Protein AF-A0A9D7XPM3-F1 (afdb_monomer)

Sequence (88 aa):
MNRRLARLKGFDYLRIIPISKAANTNSGTITEKYGFDYHHSQSSQNNINPNGPFIQYADIADITKMLNLKTGGDFQDGVNEALKYLLE

Structure (mmCIF, N/CA/C/O backbone):
data_AF-A0A9D7XPM3-F1
#
_entry.id   AF-A0A9D7XPM3-F1
#
loop_
_atom_site.group_PDB
_atom_site.id
_atom_site.type_symbol
_atom_site.label_atom_id
_atom_site.label_alt_id
_atom_site.label_comp_id
_atom_site.label_asym_id
_atom_site.label_entity_id
_atom_site.label_seq_id
_atom_site.pdbx_PDB_ins_code
_atom_site.Cartn_x
_atom_site.Cartn_y
_atom_site.Cartn_z
_atom_site.occupancy
_atom_site.B_iso_or_equiv
_atom_site.auth_seq_id
_atom_site.auth_comp_id
_atom_site.auth_asym_id
_atom_site.auth_atom_id
_atom_site.pdbx_PDB_model_num
ATOM 1 N N . MET A 1 1 ? -1.840 -3.662 0.741 1.00 76.00 1 MET A N 1
ATOM 2 C CA . MET A 1 1 ? -1.631 -3.242 2.142 1.00 76.00 1 MET A CA 1
ATOM 3 C C . MET A 1 1 ? -0.581 -4.122 2.832 1.00 76.00 1 MET A C 1
ATOM 5 O O . MET A 1 1 ? -0.506 -5.316 2.530 1.00 76.00 1 MET A O 1
ATOM 9 N N . ASN A 1 2 ? 0.232 -3.561 3.739 1.00 78.88 2 ASN A N 1
ATOM 10 C CA . ASN A 1 2 ? 1.141 -4.315 4.617 1.00 78.88 2 ASN A CA 1
ATOM 11 C C . ASN A 1 2 ? 0.572 -4.456 6.033 1.00 78.88 2 ASN A C 1
ATOM 13 O O . ASN A 1 2 ? -0.378 -3.777 6.419 1.00 78.88 2 ASN A O 1
ATOM 17 N N . ARG A 1 3 ? 1.225 -5.302 6.836 1.00 80.31 3 ARG A N 1
ATOM 18 C CA . ARG A 1 3 ? 0.853 -5.555 8.233 1.00 80.31 3 ARG A CA 1
ATOM 19 C C . ARG A 1 3 ? 0.811 -4.288 9.092 1.00 80.31 3 ARG A C 1
ATOM 21 O O . ARG A 1 3 ? -0.018 -4.198 9.987 1.00 80.31 3 ARG A O 1
ATOM 28 N N . ARG A 1 4 ? 1.721 -3.334 8.864 1.00 80.31 4 ARG A N 1
ATOM 29 C CA . ARG A 1 4 ? 1.834 -2.114 9.681 1.00 80.31 4 ARG A CA 1
ATOM 30 C C . ARG A 1 4 ? 0.635 -1.190 9.464 1.00 80.31 4 ARG A C 1
ATOM 32 O O . ARG A 1 4 ? 0.026 -0.762 10.435 1.00 80.31 4 ARG A O 1
ATOM 39 N N . LEU A 1 5 ? 0.288 -0.932 8.207 1.00 79.62 5 LEU A N 1
ATOM 40 C CA . LEU A 1 5 ? -0.854 -0.110 7.823 1.00 79.62 5 LEU A CA 1
ATOM 41 C C . LEU A 1 5 ? -2.181 -0.781 8.194 1.00 79.62 5 LEU A C 1
ATOM 43 O O . LEU A 1 5 ? -3.068 -0.114 8.706 1.00 79.62 5 LEU A O 1
ATOM 47 N N . ALA A 1 6 ? -2.292 -2.100 8.011 1.00 81.31 6 ALA A N 1
ATOM 48 C CA . ALA A 1 6 ? -3.479 -2.858 8.407 1.00 81.31 6 ALA A CA 1
ATOM 49 C C . ALA A 1 6 ? -3.780 -2.731 9.906 1.00 81.31 6 ALA A C 1
ATOM 51 O O . ALA A 1 6 ? -4.908 -2.429 10.276 1.00 81.31 6 ALA A O 1
ATOM 52 N N . ARG A 1 7 ? -2.753 -2.863 10.759 1.00 81.06 7 ARG A N 1
ATOM 53 C CA . ARG A 1 7 ? -2.890 -2.652 12.208 1.00 81.06 7 ARG A CA 1
ATOM 54 C C . ARG A 1 7 ? -3.328 -1.235 12.552 1.00 81.06 7 ARG A C 1
ATOM 56 O O . ARG A 1 7 ? -4.176 -1.067 13.415 1.00 81.06 7 ARG A O 1
ATOM 63 N N . LEU A 1 8 ? -2.762 -0.229 11.882 1.00 79.25 8 LEU A N 1
ATOM 64 C CA . LEU A 1 8 ? -3.140 1.170 12.101 1.00 79.25 8 LEU A CA 1
ATOM 65 C C . LEU A 1 8 ? -4.607 1.431 11.736 1.00 79.25 8 LEU A C 1
ATOM 67 O O . LEU A 1 8 ? -5.270 2.230 12.382 1.00 79.25 8 LEU A O 1
ATOM 71 N N . LYS A 1 9 ? -5.113 0.716 10.732 1.00 78.19 9 LYS A N 1
ATOM 72 C CA . LYS A 1 9 ? -6.517 0.734 10.325 1.00 78.19 9 LYS A CA 1
ATOM 73 C C . LYS A 1 9 ? -7.421 -0.163 11.188 1.00 78.19 9 LYS A C 1
ATOM 75 O O . LYS A 1 9 ? -8.616 -0.193 10.952 1.00 78.19 9 LYS A O 1
ATOM 80 N N . GLY A 1 10 ? -6.889 -0.898 12.165 1.00 78.50 10 GLY A N 1
ATOM 81 C CA . GLY A 1 10 ? -7.681 -1.800 13.011 1.00 78.50 10 GLY A CA 1
ATOM 82 C C . GLY A 1 10 ? -8.070 -3.131 12.355 1.00 78.50 10 GLY A C 1
ATOM 83 O O . GLY A 1 10 ? -8.946 -3.820 12.863 1.00 78.50 10 GLY A O 1
ATOM 84 N N . PHE A 1 11 ? -7.427 -3.516 11.247 1.00 78.06 11 PHE A N 1
ATOM 85 C CA . PHE A 1 11 ? -7.649 -4.816 10.612 1.00 78.06 11 PHE A CA 1
ATOM 86 C C . PHE A 1 11 ? -6.724 -5.898 11.167 1.00 78.06 11 PHE A C 1
ATOM 88 O O . PHE A 1 11 ? -5.500 -5.716 11.243 1.00 78.06 11 PHE A O 1
ATOM 95 N N . ASP A 1 12 ? -7.291 -7.082 11.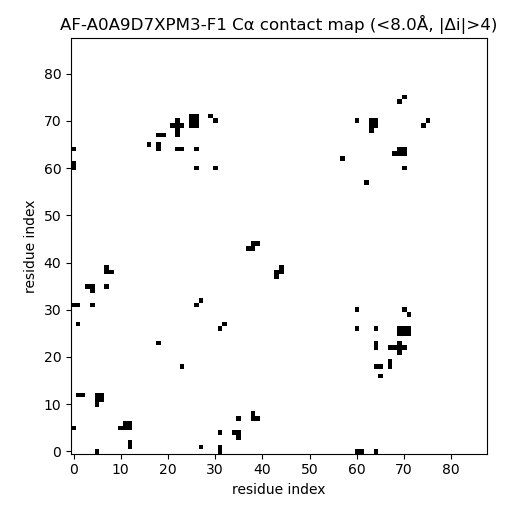399 1.00 79.88 12 ASP A N 1
ATOM 96 C CA . ASP A 1 12 ? -6.515 -8.312 11.489 1.00 79.88 12 ASP A CA 1
ATOM 97 C C . ASP A 1 12 ? -5.902 -8.620 10.121 1.00 79.88 12 ASP A C 1
ATOM 99 O O . ASP A 1 12 ? -6.579 -8.814 9.110 1.00 79.88 12 ASP A O 1
ATOM 103 N N . TYR A 1 13 ? -4.574 -8.595 10.064 1.00 78.69 13 TYR A N 1
ATOM 104 C CA . TYR A 1 13 ? -3.864 -8.691 8.799 1.00 78.69 13 TYR A CA 1
ATOM 105 C C . TYR A 1 13 ? -3.669 -10.146 8.370 1.00 78.69 13 TYR A C 1
ATOM 107 O O . TYR A 1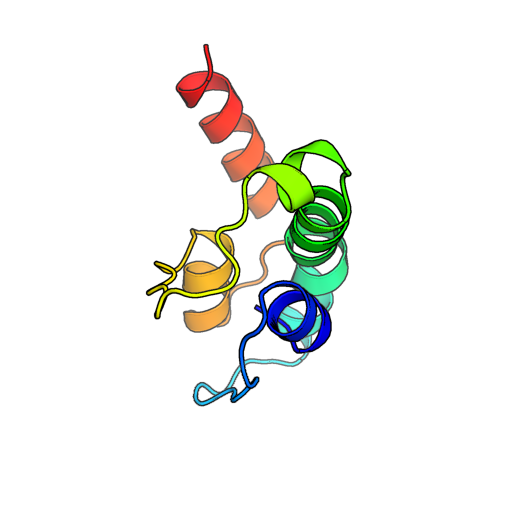 13 ? -2.828 -10.855 8.927 1.00 78.69 13 TYR A O 1
ATOM 115 N N . LEU A 1 14 ? -4.357 -10.537 7.298 1.00 77.25 14 LEU A N 1
ATOM 116 C CA . LEU A 1 14 ? -4.125 -11.779 6.566 1.00 77.25 14 LEU A CA 1
ATOM 117 C C . LEU A 1 14 ? -3.835 -11.467 5.092 1.00 77.25 14 LEU A C 1
ATOM 119 O O . LEU A 1 14 ? -4.590 -10.753 4.436 1.00 77.25 14 LEU A O 1
ATOM 123 N N . ARG A 1 15 ? -2.742 -12.015 4.547 1.00 76.75 15 ARG A N 1
ATOM 124 C CA . ARG A 1 15 ? -2.429 -11.912 3.114 1.00 76.75 15 ARG A CA 1
ATOM 125 C C . ARG A 1 15 ? -2.725 -13.243 2.433 1.00 76.75 15 ARG A C 1
ATOM 127 O O . ARG A 1 15 ? -2.025 -14.216 2.677 1.00 76.75 15 ARG A O 1
ATOM 134 N N . ILE A 1 16 ? -3.736 -13.245 1.568 1.00 78.12 16 ILE A N 1
ATOM 135 C CA . ILE A 1 16 ? -4.208 -14.444 0.855 1.00 78.12 16 ILE A CA 1
ATOM 136 C C . ILE A 1 16 ? -3.491 -14.615 -0.497 1.00 78.12 16 ILE A C 1
ATOM 138 O O . ILE A 1 16 ? -3.310 -15.731 -0.970 1.00 78.12 16 ILE A O 1
ATOM 142 N N . ILE A 1 17 ? -3.041 -13.516 -1.111 1.00 76.62 17 ILE A N 1
ATOM 143 C CA . ILE A 1 17 ? -2.503 -13.525 -2.478 1.00 76.62 17 ILE A CA 1
ATOM 144 C C . ILE A 1 17 ? -0.967 -13.630 -2.455 1.00 76.62 17 ILE A C 1
ATOM 146 O O . ILE A 1 17 ? -0.318 -12.830 -1.763 1.00 76.62 17 ILE A O 1
ATOM 150 N N . PRO A 1 18 ? -0.363 -14.568 -3.213 1.00 80.06 18 PRO A N 1
ATOM 151 C CA . PRO A 1 18 ? 1.082 -14.631 -3.373 1.00 80.06 18 PRO A CA 1
ATOM 152 C C . PRO A 1 18 ? 1.568 -13.437 -4.201 1.00 80.06 18 PRO A C 1
ATOM 154 O O . PRO A 1 18 ? 1.139 -13.230 -5.332 1.00 80.06 18 PRO A O 1
ATOM 157 N N . ILE A 1 19 ? 2.492 -12.656 -3.641 1.00 84.00 19 ILE A N 1
ATOM 158 C CA . ILE A 1 19 ? 3.145 -11.546 -4.341 1.00 84.00 19 ILE A CA 1
ATOM 159 C C . ILE A 1 19 ? 4.659 -11.703 -4.264 1.00 84.00 19 ILE A C 1
ATOM 161 O O . ILE A 1 19 ? 5.201 -12.204 -3.275 1.00 84.00 19 ILE A O 1
ATOM 165 N N . SER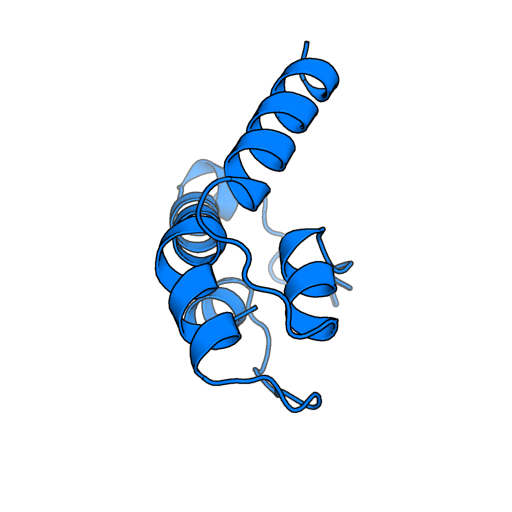 A 1 20 ? 5.356 -11.254 -5.302 1.00 85.25 20 SER A N 1
ATOM 166 C CA . SER A 1 20 ? 6.813 -11.265 -5.341 1.00 85.25 20 SER A CA 1
ATOM 167 C C . SER A 1 20 ? 7.398 -10.361 -4.255 1.00 85.25 20 SER A C 1
ATOM 169 O O . SER A 1 20 ? 6.833 -9.325 -3.888 1.00 85.25 20 SER A O 1
ATOM 171 N N . LYS A 1 21 ? 8.594 -10.720 -3.770 1.00 82.19 21 LYS A N 1
ATOM 172 C CA . LYS A 1 21 ? 9.350 -9.883 -2.827 1.00 82.19 21 LYS A CA 1
ATOM 173 C C . LYS A 1 21 ? 9.555 -8.474 -3.386 1.00 82.19 21 LYS A C 1
ATOM 175 O O . LYS A 1 21 ? 9.372 -7.515 -2.649 1.00 82.19 21 LYS A O 1
ATOM 180 N N . ALA A 1 22 ? 9.874 -8.368 -4.678 1.00 80.56 22 ALA A N 1
ATOM 181 C CA . ALA A 1 22 ? 10.139 -7.101 -5.351 1.00 80.56 22 ALA A CA 1
ATOM 182 C C . ALA A 1 22 ? 8.923 -6.162 -5.347 1.00 80.56 22 ALA A C 1
ATOM 184 O O . ALA A 1 22 ? 9.074 -4.991 -5.000 1.00 80.56 22 ALA A O 1
ATOM 185 N N . ALA A 1 23 ? 7.731 -6.673 -5.678 1.00 78.69 23 ALA A N 1
ATOM 186 C CA . ALA A 1 23 ? 6.493 -5.903 -5.579 1.00 78.69 23 ALA A CA 1
ATOM 187 C C . ALA A 1 23 ? 6.222 -5.488 -4.123 1.00 78.69 23 ALA A C 1
ATOM 189 O O . ALA A 1 23 ? 5.973 -4.320 -3.848 1.00 78.69 23 ALA A O 1
ATOM 190 N N . ASN A 1 24 ? 6.380 -6.408 -3.164 1.00 77.56 24 ASN A N 1
ATOM 191 C CA . ASN A 1 24 ? 6.125 -6.128 -1.751 1.00 77.56 24 ASN A CA 1
ATOM 192 C C . ASN A 1 24 ? 7.029 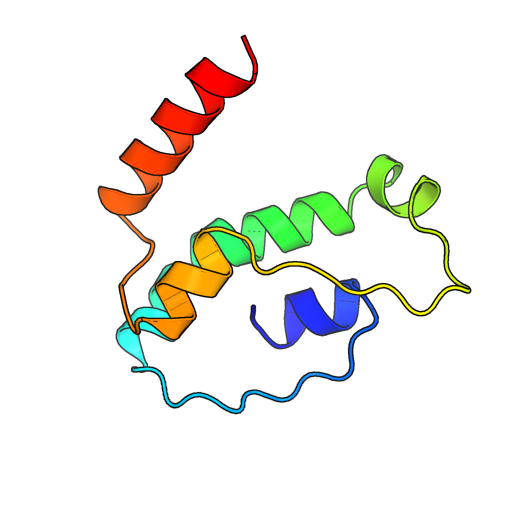-5.032 -1.157 1.00 77.56 24 ASN A C 1
ATOM 194 O O . ASN A 1 24 ? 6.542 -4.167 -0.436 1.00 77.56 24 ASN A O 1
ATOM 198 N N . THR A 1 25 ? 8.338 -5.069 -1.418 1.00 73.31 25 THR A N 1
ATOM 199 C CA . THR A 1 25 ? 9.271 -4.080 -0.854 1.00 73.31 25 THR A CA 1
ATOM 200 C C . THR A 1 25 ? 9.166 -2.722 -1.526 1.00 73.31 25 THR A C 1
ATOM 202 O O . THR A 1 25 ? 9.244 -1.713 -0.835 1.00 73.31 25 THR A O 1
ATOM 205 N N . ASN A 1 26 ? 8.973 -2.676 -2.848 1.00 69.81 26 ASN A N 1
ATOM 206 C CA . ASN A 1 26 ? 8.961 -1.407 -3.579 1.00 69.81 26 ASN A CA 1
ATOM 207 C C . ASN A 1 26 ? 7.757 -0.543 -3.174 1.00 69.81 26 ASN A C 1
ATOM 209 O O . ASN A 1 26 ? 7.867 0.651 -2.912 1.00 69.81 26 ASN A O 1
ATOM 213 N N . SER A 1 27 ? 6.605 -1.180 -2.995 1.00 64.50 27 SER A N 1
ATOM 214 C CA . SER A 1 27 ? 5.414 -0.484 -2.541 1.00 64.50 27 SER A CA 1
ATOM 215 C C . SER A 1 27 ? 5.438 -0.041 -1.081 1.00 64.50 27 SER A C 1
ATOM 217 O O . SER A 1 27 ? 4.648 0.817 -0.691 1.00 64.50 27 SER A O 1
ATOM 219 N N . GLY A 1 28 ? 6.288 -0.644 -0.249 1.00 62.16 28 GLY A N 1
ATOM 220 C CA . GLY A 1 28 ? 6.311 -0.344 1.180 1.00 62.16 28 GLY A CA 1
ATOM 221 C C . GLY A 1 28 ? 6.892 1.019 1.520 1.00 62.16 28 GLY A C 1
ATOM 222 O O . GLY A 1 28 ? 6.501 1.626 2.515 1.00 62.16 28 GLY A O 1
ATOM 223 N N . THR A 1 29 ? 7.780 1.529 0.673 1.00 64.81 29 THR A N 1
ATOM 224 C CA . THR A 1 29 ? 8.510 2.771 0.938 1.00 64.81 29 THR A CA 1
ATOM 225 C C . THR A 1 29 ? 7.674 4.019 0.657 1.00 64.81 29 THR A C 1
ATOM 227 O O . THR A 1 29 ? 7.893 5.045 1.297 1.00 64.81 29 THR A O 1
ATOM 230 N N . ILE A 1 30 ? 6.716 3.940 -0.275 1.00 69.12 30 ILE A N 1
ATOM 231 C CA . ILE A 1 30 ? 5.981 5.111 -0.775 1.00 69.12 30 ILE A CA 1
ATOM 23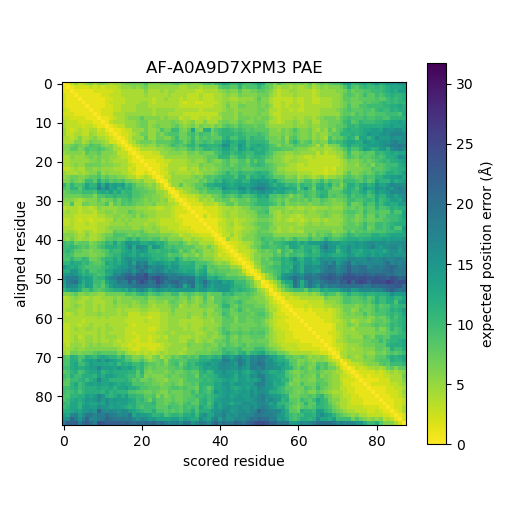2 C C . ILE A 1 30 ? 4.502 5.038 -0.391 1.00 69.12 30 ILE A C 1
ATOM 234 O O . ILE A 1 30 ? 4.056 5.803 0.460 1.00 69.12 30 ILE A O 1
ATOM 238 N N . THR A 1 31 ? 3.742 4.088 -0.945 1.00 70.00 31 THR A N 1
ATOM 239 C CA . THR A 1 31 ? 2.281 4.038 -0.743 1.00 70.00 31 THR A CA 1
ATOM 240 C C . THR A 1 31 ? 1.906 3.656 0.684 1.00 70.00 31 THR A C 1
ATOM 242 O O . THR A 1 31 ? 1.017 4.250 1.287 1.00 70.00 31 THR A O 1
ATOM 245 N N . GLU A 1 32 ? 2.625 2.703 1.275 1.00 75.12 32 GLU A N 1
ATOM 246 C CA . GLU A 1 32 ? 2.354 2.278 2.653 1.00 75.12 32 GLU A CA 1
ATOM 247 C C . GLU A 1 3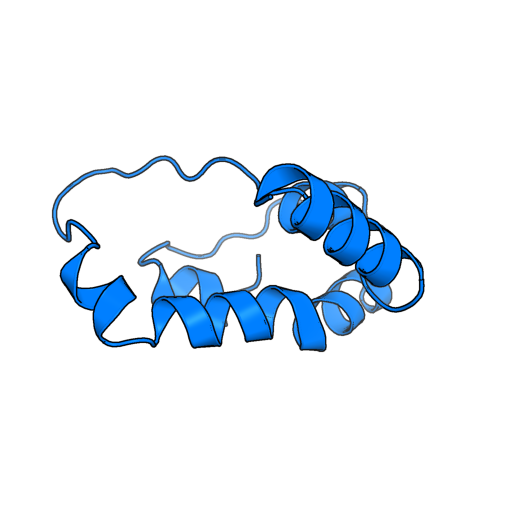2 ? 2.868 3.281 3.685 1.00 75.12 32 GLU A C 1
ATOM 249 O O . GLU A 1 32 ? 2.285 3.375 4.763 1.00 75.12 32 GLU A O 1
ATOM 254 N N . LYS A 1 33 ? 3.919 4.043 3.352 1.00 79.25 33 LYS A N 1
ATOM 255 C CA . LYS A 1 33 ? 4.404 5.155 4.175 1.00 79.25 33 LYS A CA 1
ATOM 256 C C . LYS A 1 33 ? 3.403 6.305 4.168 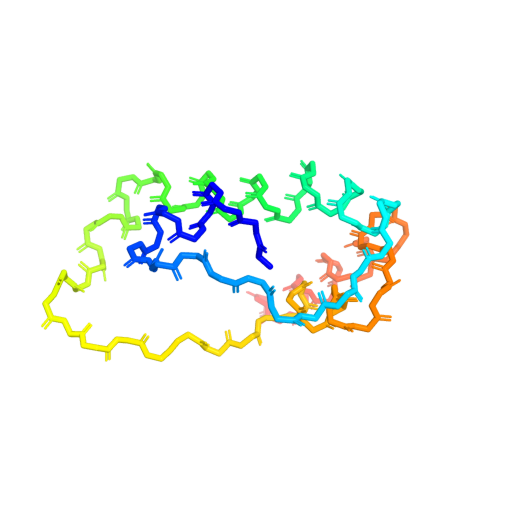1.00 79.25 33 LYS A C 1
ATOM 258 O O . LYS A 1 33 ? 2.991 6.729 5.236 1.00 79.25 33 LYS A O 1
ATOM 263 N N . TYR A 1 34 ? 2.948 6.726 2.989 1.00 77.50 34 TYR A N 1
ATOM 264 C CA . TYR A 1 34 ? 1.919 7.757 2.859 1.00 77.50 34 TYR A CA 1
ATOM 265 C C . TYR A 1 34 ? 0.644 7.381 3.622 1.00 77.50 34 TYR A C 1
ATOM 267 O O . TYR A 1 34 ? 0.158 8.158 4.437 1.00 77.50 34 TYR A O 1
ATOM 275 N N . GLY A 1 35 ? 0.145 6.153 3.432 1.00 77.19 35 GLY A N 1
ATOM 276 C CA . GLY A 1 35 ? -1.017 5.666 4.175 1.00 77.19 35 GLY A CA 1
ATOM 277 C C . GLY A 1 35 ? -0.775 5.620 5.686 1.00 77.19 35 GLY A C 1
ATOM 278 O O . GLY A 1 35 ? -1.668 5.951 6.461 1.00 77.19 35 GLY A O 1
ATOM 279 N N . PHE A 1 36 ? 0.429 5.237 6.123 1.00 81.12 36 PHE A N 1
ATOM 280 C CA . PHE A 1 36 ? 0.781 5.247 7.541 1.00 81.12 36 PHE A CA 1
ATOM 281 C C . PHE A 1 36 ? 0.769 6.670 8.106 1.00 81.12 36 PHE A C 1
ATOM 283 O O . PHE A 1 36 ? 0.105 6.898 9.111 1.00 81.12 36 PHE A O 1
ATOM 290 N N . ASP A 1 37 ? 1.453 7.607 7.450 1.00 83.00 37 ASP A N 1
ATOM 291 C CA . ASP A 1 37 ? 1.575 9.002 7.880 1.00 83.00 37 ASP A CA 1
ATOM 292 C C . ASP A 1 37 ? 0.199 9.690 7.909 1.00 83.00 37 ASP A C 1
ATOM 294 O O . ASP A 1 37 ? -0.134 10.375 8.877 1.00 83.00 37 ASP A O 1
ATOM 298 N N . TYR A 1 38 ? -0.647 9.431 6.905 1.00 80.06 38 TYR A N 1
ATOM 299 C CA . TYR A 1 38 ? -2.017 9.939 6.846 1.00 80.06 38 TYR A CA 1
ATOM 300 C C . TYR A 1 38 ? -2.855 9.461 8.036 1.00 80.06 38 TYR A C 1
ATOM 302 O O . TYR A 1 38 ? -3.425 10.278 8.756 1.00 80.06 38 TYR A O 1
ATOM 310 N N . HIS A 1 39 ? -2.886 8.154 8.306 1.00 75.31 39 HIS A N 1
ATOM 311 C CA . HIS A 1 39 ? -3.665 7.602 9.420 1.00 75.31 39 HIS A CA 1
ATOM 312 C C . HIS A 1 39 ? -3.039 7.862 10.801 1.00 75.31 39 HIS A C 1
ATOM 314 O O . HIS A 1 39 ? -3.714 7.722 11.820 1.00 75.31 39 HIS A O 1
ATOM 320 N N . HIS A 1 40 ? -1.762 8.250 10.860 1.00 78.31 40 HIS A N 1
ATOM 321 C CA . HIS A 1 40 ? -1.124 8.753 12.079 1.00 78.31 40 HIS A CA 1
ATOM 322 C C . HIS A 1 40 ? -1.431 10.227 12.365 1.00 78.31 40 HIS A C 1
ATOM 324 O O . HIS A 1 40 ? -1.139 10.694 13.463 1.00 78.31 40 HIS A O 1
ATOM 330 N N . SER A 1 41 ? -2.000 10.970 11.414 1.00 81.00 41 SER A N 1
ATOM 331 C CA . SER A 1 41 ? -2.342 12.375 11.631 1.00 81.00 41 SER A CA 1
ATOM 332 C C . SER A 1 41 ? -3.508 12.534 12.616 1.00 81.00 41 SER A C 1
ATOM 334 O O . SER A 1 41 ? -4.482 11.777 12.589 1.00 81.00 41 SER A O 1
ATOM 336 N N . GLN A 1 42 ? -3.433 13.568 13.464 1.00 67.12 42 GLN A N 1
ATOM 337 C CA . GLN A 1 42 ? -4.468 13.894 14.456 1.00 67.12 42 GLN A CA 1
ATOM 338 C C . GLN A 1 42 ? -5.844 14.107 13.796 1.00 67.12 42 GLN A C 1
ATOM 340 O O . GLN A 1 42 ? -6.876 13.707 14.328 1.00 67.12 42 GLN A O 1
ATOM 345 N N . SER A 1 43 ? -5.856 14.710 12.603 1.00 71.38 43 SER A N 1
ATOM 346 C CA . SER A 1 43 ? -7.062 14.949 11.809 1.00 71.38 43 SER A CA 1
ATOM 347 C C . SER A 1 43 ? -7.685 13.655 11.289 1.00 71.38 43 SER A C 1
ATOM 349 O O . SER A 1 43 ? -8.908 13.534 11.297 1.00 71.38 43 SER A O 1
ATOM 351 N N . SER A 1 44 ? -6.886 12.668 10.872 1.00 68.31 44 SER A N 1
ATOM 352 C CA . SER A 1 44 ? -7.424 11.365 10.475 1.00 68.31 44 SER A CA 1
ATOM 353 C C . SER A 1 44 ? -7.977 10.602 11.674 1.00 68.31 44 SER A C 1
ATOM 355 O O . SER A 1 44 ? -9.029 9.988 11.541 1.00 68.31 44 SER A O 1
ATOM 357 N N . GLN A 1 45 ? -7.313 10.642 12.831 1.00 69.31 45 GLN A N 1
ATOM 358 C CA . GLN A 1 45 ? -7.757 9.912 14.024 1.00 69.31 45 GLN A CA 1
ATOM 359 C C . GLN A 1 45 ? -9.111 10.404 14.546 1.00 69.31 45 GLN A C 1
ATOM 361 O O . GLN A 1 45 ? -9.950 9.592 14.921 1.00 69.31 45 GLN A O 1
ATOM 366 N N . ASN A 1 46 ? -9.360 11.714 14.485 1.00 67.19 46 ASN A N 1
ATOM 367 C CA . ASN A 1 46 ? -10.628 12.308 14.916 1.00 67.19 46 ASN A CA 1
ATOM 368 C C . ASN A 1 46 ? -11.821 11.952 14.006 1.00 67.19 46 ASN A C 1
ATOM 370 O O . ASN A 1 46 ? -12.965 12.050 14.439 1.00 67.19 46 ASN A O 1
ATOM 374 N N . ASN A 1 47 ? -11.562 11.550 12.756 1.00 65.38 47 ASN A N 1
ATOM 375 C CA . ASN A 1 47 ? -12.589 11.215 11.763 1.00 65.38 47 ASN A CA 1
ATOM 376 C C . ASN A 1 47 ? -12.851 9.705 11.635 1.00 65.38 47 ASN A C 1
ATOM 378 O O . ASN A 1 47 ? -13.745 9.295 10.893 1.00 65.38 47 ASN A O 1
ATOM 382 N N . ILE A 1 48 ? -12.075 8.861 12.321 1.00 66.31 48 ILE A N 1
ATOM 383 C CA . ILE A 1 48 ? -12.257 7.408 12.282 1.00 66.31 48 ILE A CA 1
ATOM 384 C C . ILE A 1 48 ? -13.321 7.028 13.312 1.00 66.31 48 ILE A C 1
ATOM 386 O O . ILE A 1 48 ? -13.144 7.244 14.507 1.00 66.31 48 ILE A O 1
ATOM 390 N N . ASN A 1 49 ? -14.429 6.442 12.852 1.00 63.47 49 ASN A N 1
ATOM 391 C CA . ASN A 1 49 ? -15.429 5.845 13.734 1.00 63.47 49 ASN A CA 1
ATOM 392 C C . ASN A 1 49 ? -14.876 4.522 14.303 1.00 63.47 49 ASN A C 1
ATOM 394 O O . ASN A 1 49 ? -14.683 3.581 13.531 1.00 63.47 49 ASN A O 1
ATOM 398 N N . PRO A 1 50 ? -14.632 4.412 15.622 1.00 61.81 50 PRO A N 1
ATOM 399 C CA . PRO A 1 50 ? -13.978 3.240 16.204 1.00 61.81 50 PRO A CA 1
ATOM 400 C C . PRO A 1 50 ? -14.874 1.991 16.291 1.00 61.81 50 PRO A C 1
ATOM 402 O O . PRO A 1 50 ? -14.360 0.910 16.561 1.00 61.81 50 PRO A O 1
ATOM 405 N N . ASN A 1 51 ? -16.192 2.110 16.077 1.00 58.00 51 ASN A N 1
ATOM 406 C CA . ASN A 1 51 ? -17.169 1.094 16.502 1.00 58.00 51 ASN A CA 1
ATOM 407 C C . ASN A 1 51 ? -17.992 0.448 15.367 1.00 58.00 51 ASN A C 1
ATOM 409 O O . ASN A 1 51 ? -18.995 -0.207 15.645 1.00 58.00 51 ASN A O 1
ATOM 413 N N . GLY A 1 52 ? -17.614 0.618 14.097 1.00 55.53 52 GLY A N 1
ATOM 414 C CA . GLY A 1 52 ? -18.342 0.037 12.960 1.00 55.53 52 GLY A CA 1
ATOM 415 C C . GLY A 1 52 ? -17.537 -1.031 12.211 1.00 55.53 52 GLY A C 1
ATOM 416 O O . GLY A 1 52 ? -16.339 -0.833 12.006 1.00 55.53 52 GLY A O 1
ATOM 417 N N . PRO A 1 53 ? -18.157 -2.130 11.730 1.00 53.47 53 PRO A N 1
ATOM 418 C CA . PRO A 1 53 ? -17.526 -2.965 10.715 1.00 53.47 53 PRO A CA 1
ATOM 419 C C . PRO A 1 53 ? -17.341 -2.110 9.460 1.00 53.47 53 PRO A C 1
ATOM 421 O O . PRO A 1 53 ? -18.317 -1.741 8.808 1.00 53.47 53 PRO A O 1
ATOM 424 N N . PHE A 1 54 ? -16.101 -1.747 9.137 1.00 68.81 54 PHE A N 1
ATOM 425 C CA . PHE A 1 54 ? -15.830 -0.932 7.961 1.00 68.81 54 PHE A CA 1
ATOM 426 C C . PHE A 1 54 ? -15.213 -1.797 6.863 1.00 68.81 54 PHE A C 1
ATOM 428 O O . PHE A 1 54 ? -14.143 -2.389 7.005 1.00 68.81 54 PHE A O 1
ATOM 435 N N . ILE A 1 55 ? -15.938 -1.897 5.751 1.00 71.94 55 ILE A N 1
ATOM 436 C CA . ILE A 1 55 ? -15.421 -2.476 4.516 1.00 71.94 55 ILE A CA 1
ATOM 437 C C . ILE A 1 55 ? -14.516 -1.414 3.901 1.00 71.94 55 ILE A C 1
ATOM 439 O O . ILE A 1 55 ? -14.988 -0.354 3.493 1.00 71.94 55 ILE A O 1
ATOM 443 N N . GLN A 1 56 ? -13.214 -1.686 3.841 1.00 75.12 56 GLN A N 1
ATOM 444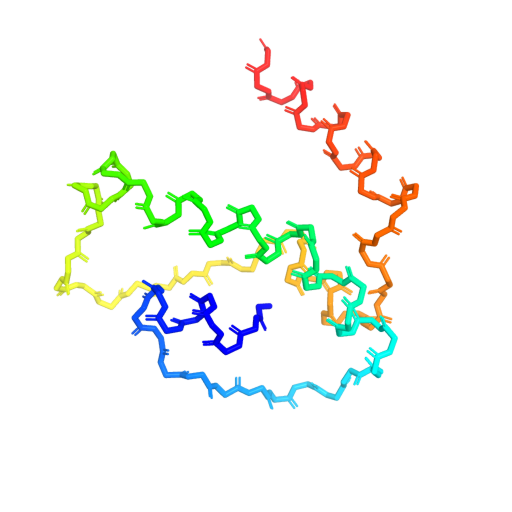 C CA . GLN A 1 56 ? -12.310 -0.855 3.062 1.00 75.12 56 GLN A CA 1
ATOM 445 C C . GLN A 1 56 ? -12.249 -1.394 1.634 1.00 75.12 56 GLN A C 1
ATOM 447 O O . GLN A 1 56 ? -11.824 -2.527 1.404 1.00 75.12 56 GLN A O 1
ATOM 452 N N . TYR A 1 57 ? -12.637 -0.561 0.674 1.00 79.00 57 TYR A N 1
ATOM 453 C CA . TYR A 1 57 ? -12.393 -0.849 -0.732 1.00 79.00 57 TYR A CA 1
ATOM 454 C C . TYR A 1 57 ? -10.892 -0.790 -1.030 1.00 79.00 57 TYR A C 1
ATOM 456 O O . TYR A 1 57 ? -10.164 0.036 -0.470 1.00 79.00 57 TYR A O 1
ATOM 464 N N . ALA A 1 58 ? -10.437 -1.690 -1.902 1.00 78.06 58 ALA A N 1
ATOM 465 C CA . ALA A 1 58 ? -9.062 -1.688 -2.378 1.00 78.06 58 ALA A CA 1
ATOM 466 C C . ALA A 1 58 ? -8.795 -0.389 -3.146 1.00 78.06 58 ALA A C 1
ATOM 468 O O . ALA A 1 58 ? -9.519 -0.062 -4.087 1.00 78.06 58 ALA A O 1
ATOM 469 N N . ASP A 1 59 ? -7.756 0.338 -2.743 1.00 76.69 59 ASP A N 1
ATOM 470 C CA . ASP A 1 59 ? -7.261 1.466 -3.524 1.00 76.69 59 ASP A CA 1
ATOM 471 C C . ASP A 1 59 ? -6.406 0.975 -4.710 1.00 76.69 59 ASP A C 1
ATOM 473 O O . ASP A 1 59 ? -6.122 -0.217 -4.872 1.00 76.69 59 ASP A O 1
ATOM 477 N N . ILE A 1 60 ? -5.978 1.901 -5.570 1.00 77.12 60 ILE A N 1
ATOM 478 C CA . ILE A 1 60 ? -5.147 1.577 -6.739 1.00 77.12 60 ILE A CA 1
ATOM 479 C C . ILE A 1 60 ? -3.846 0.877 -6.316 1.00 77.12 60 ILE A C 1
ATOM 481 O O . ILE A 1 60 ? -3.384 -0.037 -7.003 1.00 77.12 60 ILE A O 1
ATOM 485 N N . ALA A 1 61 ? -3.256 1.248 -5.177 1.00 76.44 61 ALA A N 1
ATOM 486 C CA . ALA A 1 61 ? -2.029 0.629 -4.686 1.00 76.44 61 ALA A CA 1
ATOM 487 C C . ALA A 1 61 ? -2.267 -0.812 -4.200 1.00 76.44 61 ALA A C 1
ATOM 489 O O . ALA A 1 61 ? -1.409 -1.681 -4.391 1.00 76.44 61 ALA A O 1
ATOM 490 N N . ASP A 1 62 ? -3.423 -1.083 -3.599 1.00 79.06 62 ASP A N 1
ATOM 491 C CA . ASP A 1 62 ? -3.873 -2.413 -3.219 1.00 79.06 62 ASP A CA 1
ATOM 492 C C . ASP A 1 62 ? -4.115 -3.283 -4.457 1.00 79.06 62 ASP A C 1
ATOM 494 O O . ASP A 1 62 ? -3.547 -4.372 -4.532 1.00 79.06 62 ASP A O 1
ATOM 498 N N . ILE A 1 63 ? -4.845 -2.788 -5.463 1.00 82.00 63 ILE A N 1
ATOM 499 C CA . ILE A 1 63 ? -5.090 -3.508 -6.728 1.00 82.00 63 ILE A CA 1
ATOM 500 C C . ILE A 1 63 ? -3.770 -3.813 -7.446 1.00 82.00 63 ILE A C 1
ATOM 502 O O . ILE A 1 63 ? -3.514 -4.950 -7.840 1.00 82.00 63 ILE A O 1
ATOM 506 N N . THR A 1 64 ? -2.879 -2.830 -7.557 1.00 80.94 64 THR A N 1
ATOM 507 C CA . THR A 1 64 ? -1.584 -2.996 -8.236 1.00 80.94 64 THR A CA 1
ATOM 508 C C . THR A 1 64 ? -0.715 -4.050 -7.540 1.00 80.94 64 THR A C 1
ATOM 510 O O . THR A 1 64 ? -0.060 -4.864 -8.195 1.00 80.94 64 THR A O 1
ATOM 513 N N . LYS A 1 65 ? -0.762 -4.113 -6.202 1.00 79.44 65 LYS A N 1
ATOM 514 C CA . LYS A 1 65 ? -0.126 -5.193 -5.433 1.00 79.44 65 LYS A CA 1
ATOM 515 C C . LYS A 1 65 ? -0.764 -6.548 -5.684 1.00 79.44 65 LYS A C 1
ATOM 517 O O . LYS A 1 65 ? -0.032 -7.528 -5.789 1.00 79.44 65 LYS A O 1
ATOM 522 N N . MET A 1 66 ? -2.092 -6.621 -5.756 1.00 82.25 66 MET A N 1
ATOM 523 C CA . MET A 1 66 ? -2.801 -7.869 -6.058 1.00 82.25 66 MET A CA 1
ATOM 524 C C . MET A 1 66 ? -2.422 -8.412 -7.441 1.00 82.25 66 MET A C 1
ATOM 526 O O . MET A 1 66 ? -2.333 -9.623 -7.610 1.00 82.25 66 MET A O 1
ATOM 530 N N . LEU A 1 67 ? -2.099 -7.528 -8.390 1.00 86.25 67 LEU A N 1
ATOM 531 C CA . LEU A 1 67 ? -1.574 -7.875 -9.714 1.00 86.25 67 LEU A CA 1
ATOM 532 C C . LEU A 1 67 ? -0.062 -8.181 -9.731 1.00 86.25 67 LEU A C 1
ATOM 534 O O . LEU A 1 67 ? 0.507 -8.399 -10.798 1.00 86.25 67 LEU A O 1
ATOM 538 N N . ASN A 1 68 ? 0.606 -8.207 -8.570 1.00 84.31 68 ASN A N 1
ATOM 539 C CA . ASN A 1 68 ? 2.049 -8.439 -8.433 1.00 84.31 68 ASN A CA 1
ATOM 540 C C . ASN A 1 68 ? 2.920 -7.435 -9.224 1.00 84.31 68 ASN A C 1
ATOM 542 O O . ASN A 1 68 ? 4.032 -7.746 -9.659 1.00 84.31 68 ASN A O 1
ATOM 546 N N . LEU A 1 69 ? 2.424 -6.210 -9.393 1.00 82.94 69 LEU A N 1
ATOM 547 C CA . LEU A 1 69 ? 3.127 -5.135 -10.081 1.00 82.94 69 LEU A CA 1
ATOM 548 C C . LEU A 1 69 ? 3.936 -4.286 -9.092 1.00 82.94 69 LEU A C 1
ATOM 550 O O . LEU A 1 69 ? 3.621 -4.175 -7.904 1.00 82.94 69 LEU A O 1
ATOM 554 N N . LY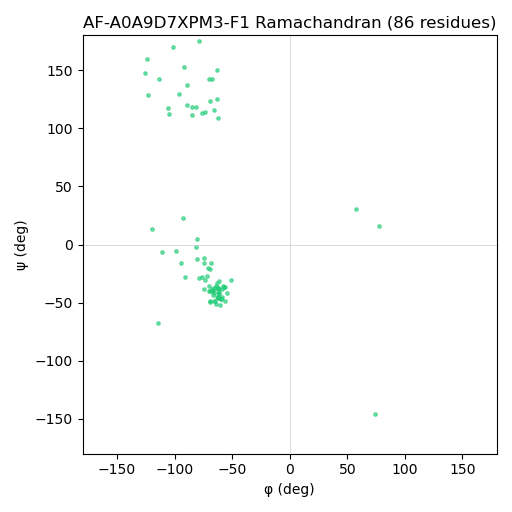S A 1 70 ? 5.013 -3.671 -9.586 1.00 77.12 70 LYS A N 1
ATOM 555 C CA . LYS A 1 70 ? 5.840 -2.746 -8.803 1.00 77.12 70 LYS A CA 1
ATOM 556 C C . LYS A 1 70 ? 5.169 -1.369 -8.802 1.00 77.12 70 LYS A C 1
ATOM 558 O O . LYS A 1 70 ? 5.042 -0.763 -9.853 1.00 77.12 70 LYS A O 1
ATOM 563 N N . THR A 1 71 ? 4.789 -0.863 -7.630 1.00 70.12 71 THR A N 1
ATOM 564 C CA . THR A 1 71 ? 4.128 0.454 -7.483 1.00 70.12 71 THR A CA 1
ATOM 565 C C . THR A 1 71 ? 5.112 1.606 -7.221 1.00 70.12 71 THR A C 1
ATOM 567 O O . THR A 1 71 ? 4.752 2.563 -6.547 1.00 70.12 71 THR A O 1
ATOM 570 N N . GLY A 1 72 ? 6.383 1.477 -7.594 1.00 69.81 72 GLY A N 1
ATOM 571 C CA . GLY A 1 72 ? 7.395 2.510 -7.340 1.00 69.81 72 GLY A CA 1
ATOM 572 C C . GLY A 1 72 ? 8.078 2.941 -8.629 1.00 69.81 72 GLY A C 1
ATOM 573 O O . GLY A 1 72 ? 8.056 2.187 -9.601 1.00 69.81 72 GLY A O 1
ATOM 574 N N . GLY A 1 73 ? 8.690 4.126 -8.616 1.00 71.44 73 GLY A N 1
ATOM 575 C CA . GLY A 1 73 ? 9.203 4.784 -9.824 1.00 71.44 73 GLY A CA 1
ATOM 576 C C . GLY A 1 73 ? 8.068 5.350 -10.680 1.00 71.44 73 GLY A C 1
ATOM 577 O O . GLY A 1 73 ? 7.031 5.727 -10.136 1.00 71.44 73 GLY A O 1
ATOM 578 N N . ASP A 1 74 ? 8.245 5.315 -12.001 1.00 69.00 74 ASP A N 1
ATOM 579 C CA . ASP A 1 74 ? 7.389 5.952 -13.016 1.00 69.00 74 ASP A CA 1
ATOM 580 C C . ASP A 1 74 ? 5.885 5.639 -12.879 1.00 69.00 74 ASP A C 1
ATOM 582 O O . ASP A 1 74 ? 5.031 6.467 -13.189 1.00 69.00 74 ASP A O 1
ATOM 586 N N . PHE A 1 75 ? 5.530 4.453 -12.368 1.00 71.19 75 PHE A N 1
ATOM 587 C CA . PHE A 1 75 ? 4.131 4.093 -12.108 1.00 71.19 75 PHE A CA 1
ATOM 588 C C . PHE A 1 75 ? 3.470 5.022 -11.077 1.00 71.19 75 PHE A C 1
ATOM 590 O O . PHE A 1 75 ? 2.318 5.419 -11.237 1.00 71.19 75 PHE A O 1
ATOM 597 N N . GLN A 1 76 ? 4.187 5.365 -10.004 1.00 71.56 76 GLN A N 1
ATOM 598 C CA . GLN A 1 76 ? 3.666 6.232 -8.949 1.00 71.56 76 GLN A CA 1
ATOM 599 C C . GLN A 1 76 ? 3.595 7.690 -9.410 1.00 71.56 76 GLN A C 1
ATOM 601 O O . GLN A 1 76 ? 2.705 8.413 -8.967 1.00 71.56 76 GLN A O 1
ATOM 606 N N . ASP A 1 77 ? 4.488 8.105 -10.308 1.00 73.50 77 ASP A N 1
ATOM 607 C CA . ASP A 1 77 ? 4.467 9.449 -10.882 1.00 73.50 77 ASP A CA 1
ATOM 608 C C . ASP A 1 77 ? 3.181 9.671 -11.682 1.00 73.50 77 ASP A C 1
ATOM 610 O O . ASP A 1 77 ? 2.480 10.651 -11.433 1.00 73.50 77 ASP A O 1
ATOM 614 N N . GLY A 1 78 ? 2.786 8.696 -12.509 1.00 74.94 78 GLY A N 1
ATOM 615 C CA . GLY A 1 78 ? 1.502 8.733 -13.216 1.00 74.94 78 GLY A CA 1
ATOM 616 C C . GLY A 1 78 ? 0.284 8.742 -12.280 1.00 74.94 78 GLY A C 1
ATOM 617 O O . GLY A 1 78 ? -0.687 9.451 -12.534 1.00 74.94 78 GLY A O 1
ATOM 618 N N . VAL A 1 79 ? 0.327 8.009 -11.160 1.00 71.12 79 VAL A N 1
ATOM 619 C CA . VAL A 1 79 ? -0.751 8.036 -10.148 1.00 71.12 79 VAL A CA 1
ATOM 620 C C . VAL A 1 79 ? -0.834 9.399 -9.456 1.00 71.12 79 VAL A C 1
ATOM 622 O O . VAL A 1 79 ? -1.929 9.926 -9.266 1.00 71.12 79 VAL A O 1
ATOM 625 N N . ASN A 1 80 ? 0.305 9.982 -9.083 1.00 72.69 80 ASN A N 1
ATOM 626 C CA . ASN A 1 80 ? 0.360 11.291 -8.436 1.00 72.69 80 ASN A CA 1
ATOM 627 C C . ASN A 1 80 ? -0.104 12.407 -9.383 1.00 72.69 80 ASN A C 1
ATOM 629 O O . ASN A 1 80 ? -0.769 13.343 -8.947 1.00 72.69 80 ASN A O 1
ATOM 633 N N . GLU A 1 81 ? 0.238 12.311 -10.666 1.00 77.25 81 GLU A N 1
ATOM 634 C CA . GLU A 1 81 ? -0.219 13.228 -11.708 1.00 77.25 81 GLU A CA 1
ATOM 635 C C . GLU A 1 81 ? -1.734 13.122 -11.917 1.00 77.25 81 GLU A C 1
ATOM 637 O O . GLU A 1 81 ? -2.433 14.130 -11.838 1.00 77.25 81 GLU A O 1
ATOM 642 N N . ALA A 1 82 ? -2.267 11.906 -12.065 1.00 75.19 82 ALA A N 1
ATOM 643 C CA . ALA A 1 82 ? -3.707 11.685 -12.178 1.00 75.19 82 ALA A CA 1
ATOM 644 C C . ALA A 1 82 ? -4.482 12.199 -10.950 1.00 75.19 82 ALA A C 1
ATOM 646 O O . ALA A 1 82 ? -5.557 12.773 -11.099 1.00 75.19 82 ALA A O 1
ATOM 647 N N . LEU A 1 83 ? -3.930 12.037 -9.741 1.00 69.50 83 LEU A N 1
ATOM 648 C CA . LEU A 1 83 ? -4.526 12.558 -8.507 1.00 69.50 83 LEU A CA 1
ATOM 649 C C . LEU A 1 83 ? -4.590 14.088 -8.472 1.00 69.50 83 LEU A C 1
ATOM 651 O O . LEU A 1 83 ? -5.563 14.617 -7.942 1.00 69.50 83 LEU A O 1
ATOM 655 N N . LYS A 1 84 ? -3.601 14.798 -9.034 1.00 76.31 84 LYS A N 1
ATOM 656 C CA . LYS A 1 84 ? -3.653 16.268 -9.133 1.00 76.31 84 LYS A CA 1
ATOM 657 C C . LYS A 1 84 ? -4.862 16.718 -9.948 1.00 76.31 84 LYS A C 1
ATOM 659 O O . LYS A 1 84 ? -5.618 17.551 -9.475 1.00 76.31 84 LYS A O 1
ATOM 664 N N . TYR A 1 85 ? -5.095 16.095 -11.102 1.00 77.19 85 TYR A N 1
ATOM 665 C CA . TYR A 1 85 ? -6.233 16.417 -11.972 1.00 77.19 85 TYR A CA 1
ATOM 666 C C . TYR A 1 85 ? -7.607 16.043 -11.400 1.00 77.19 85 TYR A C 1
ATOM 668 O O . TYR A 1 85 ? -8.622 16.474 -11.931 1.00 77.19 85 TYR A O 1
ATOM 676 N N . LEU A 1 86 ? -7.654 15.198 -10.368 1.00 72.56 86 LEU A N 1
ATOM 677 C CA . LEU A 1 86 ? -8.895 14.750 -9.728 1.00 72.56 86 LEU A CA 1
ATOM 678 C C . LEU A 1 86 ? -9.259 15.606 -8.501 1.00 72.56 86 LEU A C 1
ATOM 680 O O . LEU A 1 86 ? -10.379 15.515 -8.003 1.00 72.56 86 LEU A O 1
ATOM 684 N N . LEU A 1 87 ? -8.299 16.380 -7.985 1.00 69.25 87 LEU A N 1
ATOM 685 C CA . LEU A 1 87 ? -8.426 17.209 -6.782 1.00 69.25 87 LEU A CA 1
ATOM 686 C C . LEU A 1 87 ? -8.423 18.722 -7.081 1.00 69.25 87 LEU A C 1
ATOM 688 O O . LEU A 1 87 ? -8.649 19.504 -6.156 1.00 69.25 87 LEU A O 1
ATOM 692 N N . GLU A 1 88 ? -8.183 19.110 -8.336 1.00 48.72 88 GLU A N 1
ATOM 693 C CA . GLU A 1 88 ? -8.436 20.445 -8.910 1.00 48.72 88 GLU A CA 1
ATOM 694 C C . GLU A 1 88 ? -9.771 20.460 -9.669 1.00 48.72 88 GLU A C 1
ATOM 696 O O . GLU A 1 88 ? -10.477 21.491 -9.580 1.00 48.72 88 GLU A O 1
#

Organism: NCBI:txid2982028

Radius of gyration: 13.8 Å; Cα contacts (8 Å, |Δi|>4): 62; chains: 1; bounding box: 28×35×30 Å

pLDDT: mean 74.49, std 7.16, range [48.72, 86.25]

Secondary structure (DSSP, 8-state):
--HHHHHHTT------S---HHHHHHHHHTHHHHHHHHHHSHHHHHH--TTS---PPP-HHHHHHHTT---STHHHHHHHHHHHHHH-

Foldseek 3Di:
DDPQLCVLLVHDDDDPADADPQQVVQLCVPVVVVSNVQSPDPVNVVPDDPPDPDDDDQDPSNVCRSVNHRCHDPNVVVVVVVVVVVVD

Mean predicted aligned error: 8.12 Å

Solvent-accessible surface area (backbone atoms only — not comparable to full-atom values): 5435 Å² total; per-residue (Å²): 121,53,66,69,44,28,48,76,71,72,42,86,74,78,85,89,72,91,59,51,68,67,24,57,57,44,28,46,72,50,61,47,39,51,53,38,55,49,61,66,31,72,73,43,53,75,69,56,75,91,85,62,97,74,87,77,77,78,50,72,69,34,51,39,44,74,69,49,37,62,57,47,65,74,60,40,53,54,51,56,53,55,50,51,74,74,77,110